Protein AF-A0A3B9CSW8-F1 (afdb_monomer_lite)

Secondary structure (DSSP, 8-state):
---EEEEEETTTTEEEEEETT-SSEEEEEEGGGGGSSEEEEEEEETTTEEEEEEEEPPPPHHHHTTS---

Sequence (70 aa):
MVPITGAVDKESQRVAWRIGDSKTVVYEAGMADLTKQELTILVHFGKDQTQQWQLVRLEDPETDEKSPKE

Structure (mmCIF, N/CA/C/O backbone):
data_AF-A0A3B9CSW8-F1
#
_entry.id   AF-A0A3B9CSW8-F1
#
loop_
_atom_site.group_PDB
_atom_site.id
_atom_site.type_symbol
_atom_site.label_atom_id
_atom_site.label_alt_id
_atom_site.label_comp_id
_atom_site.label_asym_id
_atom_site.label_entity_id
_atom_site.label_seq_id
_atom_site.pdbx_PDB_ins_code
_atom_site.Cartn_x
_atom_site.Cartn_y
_atom_site.Cartn_z
_atom_site.occupancy
_atom_site.B_iso_or_equiv
_atom_site.auth_seq_id
_atom_site.auth_comp_id
_atom_site.auth_asym_id
_atom_site.auth_atom_id
_atom_site.pdbx_PDB_model_num
ATOM 1 N N . MET A 1 1 ? 2.755 -14.215 -14.667 1.00 75.75 1 MET A N 1
ATOM 2 C CA . MET A 1 1 ? 2.691 -12.849 -14.105 1.00 75.75 1 MET A CA 1
ATOM 3 C C . MET A 1 1 ? 1.762 -12.884 -12.902 1.00 75.75 1 MET A C 1
ATOM 5 O O . MET A 1 1 ? 0.659 -13.398 -13.040 1.00 75.75 1 MET A O 1
ATOM 9 N N . VAL A 1 2 ? 2.215 -12.437 -11.731 1.00 90.12 2 VAL A N 1
ATOM 10 C CA . VAL A 1 2 ? 1.371 -12.375 -10.525 1.00 90.12 2 VAL A CA 1
ATOM 11 C C . VAL A 1 2 ? 0.591 -11.055 -10.565 1.00 90.12 2 VAL A C 1
ATOM 13 O O . VAL A 1 2 ? 1.222 -10.018 -10.769 1.00 90.12 2 VAL A O 1
ATOM 16 N N . PRO A 1 3 ? -0.749 -11.057 -10.433 1.00 94.06 3 PRO A N 1
ATOM 17 C CA . PRO A 1 3 ? -1.531 -9.832 -10.539 1.00 94.06 3 PRO A CA 1
ATOM 18 C C . PRO A 1 3 ? -1.261 -8.897 -9.359 1.00 94.06 3 PRO A C 1
ATOM 20 O O . PRO A 1 3 ? -1.009 -9.340 -8.237 1.00 94.06 3 PRO A O 1
ATOM 23 N N . ILE A 1 4 ? -1.364 -7.595 -9.614 1.00 94.75 4 ILE A N 1
ATOM 24 C CA . ILE A 1 4 ? -1.354 -6.557 -8.584 1.00 94.75 4 ILE A CA 1
ATOM 25 C C . ILE A 1 4 ? -2.712 -5.869 -8.633 1.00 94.75 4 ILE A C 1
ATOM 27 O O . ILE A 1 4 ? -3.190 -5.491 -9.701 1.00 94.75 4 ILE A O 1
ATOM 31 N N . THR A 1 5 ? -3.369 -5.735 -7.486 1.00 96.19 5 THR A N 1
ATOM 32 C CA . THR A 1 5 ? -4.675 -5.074 -7.383 1.00 96.19 5 THR A CA 1
ATOM 33 C C . THR A 1 5 ? -4.648 -4.076 -6.243 1.00 96.19 5 THR A C 1
ATOM 35 O O . THR A 1 5 ? -4.220 -4.402 -5.139 1.00 96.19 5 THR A O 1
ATOM 38 N N . GLY A 1 6 ? -5.120 -2.862 -6.495 1.00 95.56 6 GLY A N 1
ATOM 39 C CA . GLY A 1 6 ? -5.075 -1.780 -5.524 1.00 95.56 6 GLY A CA 1
ATOM 40 C C . GLY A 1 6 ? -5.987 -0.623 -5.895 1.00 95.56 6 GLY A C 1
ATOM 41 O O . GLY A 1 6 ? -6.716 -0.684 -6.885 1.00 95.56 6 GLY A O 1
ATOM 42 N N . ALA A 1 7 ? -5.938 0.424 -5.083 1.00 97.56 7 ALA A N 1
ATOM 43 C CA . ALA A 1 7 ? -6.686 1.653 -5.283 1.00 97.56 7 ALA A CA 1
ATOM 44 C C . ALA A 1 7 ? -5.837 2.869 -4.899 1.00 97.56 7 ALA A C 1
ATOM 46 O O . ALA A 1 7 ? -4.908 2.772 -4.095 1.00 97.56 7 ALA A O 1
ATOM 47 N N . VAL A 1 8 ? -6.195 4.011 -5.484 1.00 97.62 8 VAL A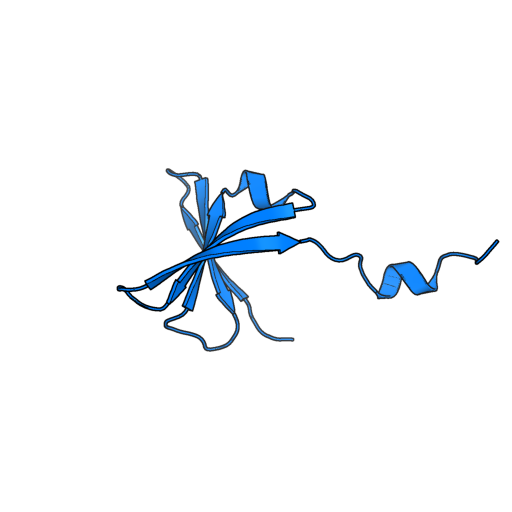 N 1
ATOM 48 C CA . VAL A 1 8 ? -5.653 5.322 -5.128 1.00 97.62 8 VAL A CA 1
ATOM 49 C C . VAL A 1 8 ? -6.728 6.075 -4.363 1.00 97.62 8 VAL A C 1
ATOM 51 O O . VAL A 1 8 ? -7.836 6.256 -4.873 1.00 97.62 8 VAL A O 1
ATOM 54 N N . ASP A 1 9 ? -6.392 6.532 -3.167 1.00 97.62 9 ASP A N 1
ATOM 55 C CA . ASP A 1 9 ? -7.179 7.537 -2.474 1.00 97.62 9 ASP A CA 1
ATOM 56 C C . ASP A 1 9 ? -6.787 8.923 -3.001 1.00 97.62 9 ASP A C 1
ATOM 58 O O . ASP A 1 9 ? -5.648 9.374 -2.859 1.00 97.62 9 ASP A O 1
ATOM 62 N N . LYS A 1 10 ? -7.744 9.592 -3.648 1.00 96.00 10 LYS A N 1
ATOM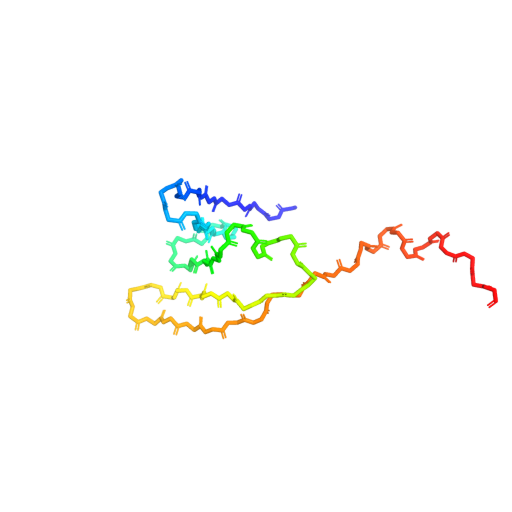 63 C CA . LYS A 1 10 ? -7.531 10.888 -4.300 1.00 96.00 10 LYS A CA 1
ATOM 64 C C . LYS A 1 10 ? -7.403 12.035 -3.305 1.00 96.00 10 LYS A C 1
ATOM 66 O O . LYS A 1 10 ? -6.768 13.030 -3.644 1.00 96.00 10 LYS A O 1
ATOM 71 N N . GLU A 1 11 ? -7.994 11.916 -2.121 1.00 97.25 11 GLU A N 1
ATOM 72 C CA . GLU A 1 11 ? -7.954 12.981 -1.119 1.00 97.25 11 GLU A CA 1
ATOM 73 C C . GLU A 1 11 ? -6.598 12.993 -0.418 1.00 97.25 11 GLU A C 1
ATOM 75 O O . GLU A 1 11 ? -5.922 14.019 -0.386 1.00 97.25 11 GLU A O 1
ATOM 80 N N . SER A 1 12 ? -6.163 11.830 0.073 1.00 96.69 12 SER A N 1
ATOM 81 C CA . SER A 1 12 ? -4.889 11.695 0.785 1.00 96.69 12 SER A CA 1
ATOM 82 C C . SER A 1 12 ? -3.676 11.472 -0.127 1.00 96.69 12 SER A C 1
ATOM 84 O O . SER A 1 12 ? -2.542 11.502 0.351 1.00 96.69 12 SER A O 1
ATOM 86 N N . GLN A 1 13 ? -3.891 11.251 -1.431 1.00 97.44 13 GLN A N 1
ATOM 87 C CA . GLN A 1 13 ? -2.847 10.915 -2.412 1.00 97.44 13 GLN A CA 1
ATOM 88 C C . GLN A 1 13 ? -2.028 9.674 -2.006 1.00 97.44 13 GLN A C 1
ATOM 90 O O . GLN A 1 13 ? -0.810 9.598 -2.209 1.00 97.44 13 GLN A O 1
ATOM 95 N N . ARG A 1 14 ? -2.708 8.677 -1.428 1.00 97.75 14 ARG A N 1
ATOM 96 C CA . ARG A 1 14 ? -2.125 7.397 -1.006 1.00 97.75 14 ARG A CA 1
ATOM 97 C C . ARG A 1 14 ? -2.540 6.275 -1.943 1.00 97.75 14 ARG A C 1
ATOM 99 O O . ARG A 1 14 ? -3.643 6.268 -2.487 1.00 97.75 14 ARG A O 1
ATOM 106 N N . VAL A 1 15 ? -1.650 5.307 -2.113 1.00 98.19 15 VAL A N 1
ATOM 107 C CA . VAL A 1 15 ? -1.897 4.101 -2.905 1.00 98.19 15 VAL A CA 1
ATOM 108 C C . VAL A 1 15 ? -1.797 2.902 -1.985 1.00 98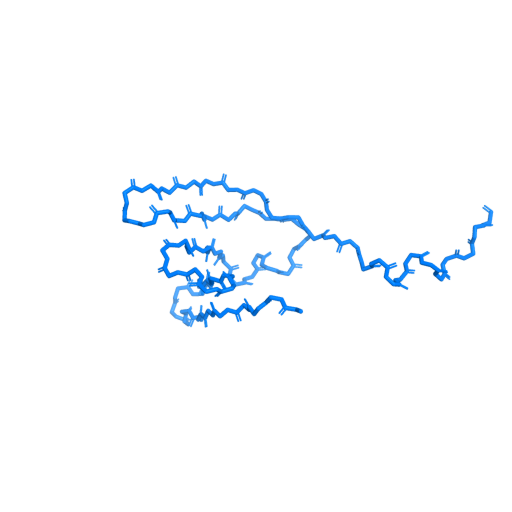.19 15 VAL A C 1
ATOM 110 O O . VAL A 1 15 ? -0.803 2.769 -1.274 1.00 98.19 15 VAL A O 1
ATOM 113 N N . ALA A 1 16 ? -2.801 2.029 -2.035 1.00 97.56 16 ALA A N 1
ATOM 114 C CA . ALA A 1 16 ? -2.800 0.757 -1.328 1.00 97.56 16 ALA A CA 1
ATOM 115 C C . ALA A 1 16 ? -3.004 -0.395 -2.318 1.00 97.56 16 ALA A C 1
ATOM 117 O O . ALA A 1 16 ? -3.918 -0.348 -3.145 1.00 97.56 16 ALA A O 1
ATOM 118 N N . TRP A 1 17 ? -2.171 -1.433 -2.251 1.00 97.50 17 TRP A N 1
ATOM 119 C CA . TRP A 1 17 ? -2.230 -2.568 -3.176 1.00 97.50 17 TRP A CA 1
ATOM 120 C C . TRP A 1 17 ? -1.935 -3.909 -2.507 1.00 97.50 17 TRP A C 1
ATOM 122 O O . TRP A 1 17 ? -1.448 -3.992 -1.382 1.00 97.50 17 TRP A O 1
ATOM 132 N N . ARG A 1 18 ? -2.272 -4.983 -3.221 1.00 97.19 18 ARG A N 1
ATOM 133 C CA . ARG A 1 18 ? -2.070 -6.384 -2.849 1.00 97.19 18 ARG A CA 1
ATOM 134 C C . ARG A 1 18 ? -1.488 -7.135 -4.041 1.00 97.19 18 ARG A C 1
ATOM 136 O O . ARG A 1 18 ? -1.722 -6.754 -5.189 1.00 97.19 18 ARG A O 1
ATOM 143 N N . ILE A 1 19 ? -0.730 -8.187 -3.756 1.00 95.50 19 ILE A N 1
ATOM 144 C CA . ILE A 1 19 ? -0.044 -9.010 -4.756 1.00 95.50 19 ILE A CA 1
ATOM 145 C C . ILE A 1 19 ? -0.654 -10.415 -4.734 1.00 95.50 19 ILE A C 1
ATOM 147 O O . ILE A 1 19 ? -0.811 -11.012 -3.666 1.00 95.50 19 ILE A O 1
ATOM 151 N N . GLY A 1 20 ? -0.993 -10.939 -5.912 1.00 94.06 20 GLY A N 1
ATOM 152 C CA . GLY A 1 20 ? -1.618 -12.248 -6.077 1.00 94.06 20 GLY A CA 1
ATOM 153 C C . GLY A 1 20 ? -2.982 -12.333 -5.392 1.00 94.06 20 GLY A C 1
ATOM 154 O O . GLY A 1 20 ? -3.730 -11.359 -5.332 1.00 94.06 20 GLY A O 1
ATOM 155 N N . ASP A 1 21 ? -3.279 -13.500 -4.826 1.00 91.94 21 AS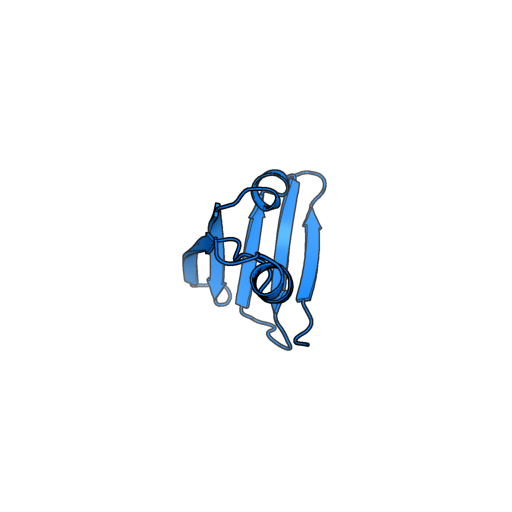P A N 1
ATOM 156 C CA . ASP A 1 21 ? -4.547 -13.769 -4.138 1.00 91.94 21 ASP A CA 1
ATOM 157 C C . ASP A 1 21 ? -4.551 -13.326 -2.665 1.00 91.94 21 ASP A C 1
ATOM 159 O O . ASP A 1 21 ? -5.497 -13.618 -1.924 1.00 91.94 21 ASP A O 1
ATOM 163 N N . SER A 1 22 ? -3.505 -12.622 -2.211 1.00 89.88 22 SER A N 1
ATOM 164 C CA . SER A 1 22 ? -3.421 -12.146 -0.831 1.00 89.88 22 SER A CA 1
ATOM 165 C C . SER A 1 22 ? -4.595 -11.220 -0.510 1.00 89.88 22 SER A C 1
ATOM 167 O O . SER A 1 22 ? -4.833 -10.202 -1.169 1.00 89.88 22 SER A O 1
ATOM 169 N N . LYS A 1 23 ? -5.351 -11.578 0.532 1.00 87.06 23 LYS A N 1
ATOM 170 C CA . LYS A 1 23 ? -6.467 -10.772 1.053 1.00 87.06 23 LYS A CA 1
ATOM 171 C C . LYS A 1 23 ? -6.105 -10.002 2.318 1.00 87.06 23 LYS A C 1
ATOM 173 O O . LYS A 1 23 ? -6.846 -9.104 2.699 1.00 87.06 23 LYS A O 1
ATOM 178 N N . THR A 1 24 ? -5.002 -10.363 2.967 1.00 92.50 24 THR A N 1
ATOM 179 C CA . THR A 1 24 ? -4.652 -9.889 4.313 1.00 92.50 24 THR A CA 1
ATOM 180 C C . THR A 1 24 ? -3.397 -9.031 4.347 1.00 92.50 24 THR A C 1
ATOM 182 O O . THR A 1 24 ? -3.263 -8.234 5.271 1.00 92.50 24 THR A O 1
ATOM 185 N N . VAL A 1 25 ? -2.499 -9.171 3.365 1.00 96.81 25 VAL A N 1
ATOM 186 C CA . VAL A 1 25 ? -1.287 -8.349 3.272 1.00 96.81 25 VAL A CA 1
ATOM 187 C C . VAL A 1 25 ? -1.544 -7.183 2.331 1.00 96.81 25 VAL A C 1
ATOM 189 O O . VAL A 1 25 ? -1.823 -7.413 1.155 1.00 96.81 25 VAL A O 1
ATOM 192 N N . VAL A 1 26 ? -1.458 -5.958 2.847 1.00 97.56 26 VAL A N 1
ATOM 193 C CA . VAL A 1 26 ? -1.656 -4.710 2.095 1.00 97.56 26 VAL A CA 1
ATOM 194 C C . VAL A 1 26 ? -0.378 -3.885 2.139 1.00 97.56 26 VAL A C 1
ATOM 196 O O . VAL A 1 26 ? 0.204 -3.696 3.202 1.00 97.56 26 VAL A O 1
ATOM 199 N N . TYR A 1 27 ? 0.035 -3.379 0.986 1.00 97.88 27 TYR A N 1
ATOM 200 C CA . TYR A 1 27 ? 1.163 -2.469 0.832 1.00 97.88 27 TYR A CA 1
ATOM 201 C C . TYR A 1 27 ? 0.633 -1.055 0.629 1.00 97.88 27 TYR A C 1
ATOM 203 O O . TYR A 1 27 ? -0.327 -0.880 -0.120 1.00 97.88 27 TYR A O 1
ATOM 211 N N . GLU A 1 28 ? 1.247 -0.065 1.267 1.00 98.00 28 GLU A N 1
ATOM 212 C CA . GLU A 1 28 ? 0.802 1.327 1.228 1.00 98.00 28 GLU A CA 1
ATOM 213 C C . GLU A 1 28 ? 1.980 2.291 1.024 1.00 98.00 28 GLU A C 1
ATOM 215 O O . GLU A 1 28 ? 3.018 2.184 1.682 1.00 98.00 28 GLU A O 1
ATOM 220 N N . ALA A 1 29 ? 1.803 3.273 0.137 1.00 98.19 29 ALA A N 1
ATOM 221 C CA . ALA A 1 29 ? 2.786 4.321 -0.149 1.00 98.19 29 ALA A CA 1
ATOM 222 C C . ALA A 1 29 ? 2.114 5.649 -0.539 1.00 98.19 29 ALA A C 1
ATOM 224 O O . ALA A 1 29 ? 0.908 5.703 -0.793 1.00 98.19 29 ALA A O 1
ATOM 225 N N . GLY A 1 30 ? 2.887 6.736 -0.577 1.00 97.19 30 GLY A N 1
ATOM 226 C CA . GLY A 1 30 ? 2.469 7.982 -1.224 1.00 97.19 30 GLY A CA 1
ATOM 227 C C . GLY A 1 30 ? 2.524 7.851 -2.747 1.00 97.19 30 GLY A C 1
ATOM 228 O O . GLY A 1 30 ? 3.467 7.273 -3.286 1.00 97.19 30 GLY A O 1
ATOM 229 N N . MET A 1 31 ? 1.536 8.397 -3.463 1.00 96.06 31 MET A N 1
ATOM 230 C CA . MET A 1 31 ? 1.472 8.294 -4.930 1.00 96.06 31 MET A CA 1
ATOM 231 C C . MET A 1 31 ? 2.706 8.902 -5.611 1.00 96.06 31 MET A C 1
ATOM 233 O O . MET A 1 31 ? 3.258 8.304 -6.532 1.00 96.06 31 MET A O 1
ATOM 237 N N . ALA A 1 32 ? 3.169 10.058 -5.131 1.00 95.12 32 ALA A N 1
ATOM 238 C CA . ALA A 1 32 ? 4.359 10.718 -5.664 1.00 95.12 32 ALA A CA 1
ATOM 239 C C . ALA A 1 32 ? 5.660 9.943 -5.381 1.00 95.12 32 ALA A C 1
ATOM 241 O O . ALA A 1 32 ? 6.624 10.071 -6.128 1.00 95.12 32 ALA A O 1
ATOM 242 N N . ASP A 1 33 ? 5.707 9.123 -4.328 1.00 94.50 33 ASP A N 1
ATOM 243 C CA . ASP A 1 33 ? 6.917 8.376 -3.973 1.00 94.50 33 ASP A CA 1
ATOM 244 C C . ASP A 1 33 ? 7.155 7.181 -4.902 1.00 94.50 33 ASP A C 1
ATOM 246 O O . ASP A 1 33 ? 8.300 6.789 -5.110 1.00 94.50 33 ASP A O 1
ATOM 250 N N . LEU A 1 34 ? 6.104 6.639 -5.527 1.00 95.06 34 LEU A N 1
ATOM 251 C CA . LEU A 1 34 ? 6.208 5.492 -6.440 1.00 95.06 34 LEU A CA 1
ATOM 252 C C . LEU A 1 3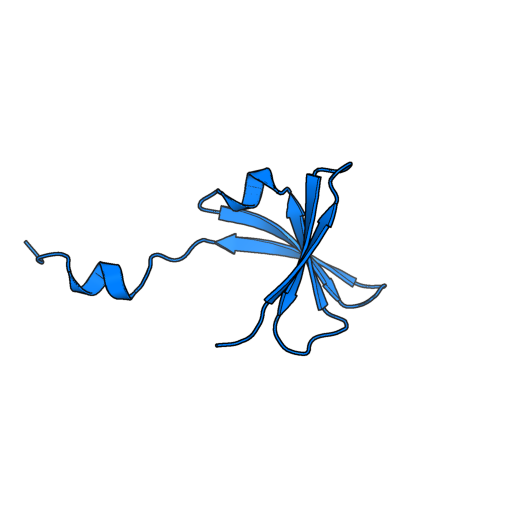4 ? 6.998 5.792 -7.725 1.00 95.06 34 LEU A C 1
ATOM 254 O O . LEU A 1 34 ? 7.376 4.866 -8.445 1.00 95.06 34 LEU A O 1
ATOM 258 N N . THR A 1 35 ? 7.279 7.062 -8.026 1.00 94.31 35 THR A N 1
ATOM 259 C CA . THR A 1 35 ? 8.136 7.450 -9.156 1.00 94.31 35 THR A CA 1
ATOM 260 C C . THR A 1 35 ? 9.622 7.477 -8.798 1.00 94.31 35 THR A C 1
ATOM 262 O O . THR A 1 35 ? 10.453 7.674 -9.681 1.00 94.31 35 THR A O 1
ATOM 265 N N . LYS A 1 36 ? 9.978 7.306 -7.520 1.00 95.81 36 LYS A N 1
ATOM 266 C CA . LYS A 1 36 ? 11.369 7.305 -7.056 1.00 95.81 36 LYS A CA 1
ATOM 267 C C . LYS A 1 36 ? 12.051 5.968 -7.361 1.00 95.81 36 LYS A C 1
ATOM 269 O O . LYS A 1 36 ? 11.401 4.962 -7.654 1.00 95.81 36 LYS A O 1
ATOM 274 N N . GLN A 1 37 ? 13.383 5.986 -7.310 1.00 95.50 37 GLN A N 1
ATOM 275 C CA . GLN A 1 37 ? 14.207 4.776 -7.415 1.00 95.50 37 GLN A CA 1
ATOM 276 C C . GLN A 1 37 ? 14.104 3.918 -6.154 1.00 95.50 37 GLN A C 1
ATOM 278 O O . GLN A 1 37 ? 14.124 2.696 -6.226 1.00 95.50 37 GLN A O 1
ATOM 283 N N . GLU A 1 38 ? 13.917 4.556 -5.004 1.00 96.31 38 GLU A N 1
ATOM 284 C CA . GLU A 1 38 ? 13.661 3.887 -3.741 1.00 96.31 38 GLU A CA 1
ATOM 285 C C . GLU A 1 38 ? 12.695 4.705 -2.881 1.00 96.31 38 GLU A C 1
ATOM 287 O O . GLU A 1 38 ? 12.655 5.938 -2.959 1.00 96.31 38 GLU A O 1
ATOM 292 N N . LEU A 1 39 ? 11.894 4.013 -2.075 1.00 97.31 39 LEU A N 1
ATOM 293 C CA . LEU A 1 39 ? 10.998 4.620 -1.097 1.00 97.31 39 LEU A CA 1
ATOM 294 C C . LEU A 1 39 ? 10.757 3.690 0.092 1.00 97.31 39 LEU A C 1
ATOM 296 O O . LEU A 1 39 ? 10.850 2.469 -0.024 1.00 97.31 39 LEU A O 1
ATOM 300 N N . THR A 1 40 ? 10.373 4.271 1.223 1.00 97.62 40 THR A N 1
ATOM 301 C CA . THR A 1 40 ? 9.832 3.510 2.352 1.00 97.62 40 THR A CA 1
ATOM 302 C C . THR A 1 40 ? 8.333 3.313 2.157 1.00 97.62 40 THR A C 1
ATOM 304 O O . THR A 1 40 ? 7.606 4.271 1.896 1.00 97.62 40 THR A O 1
ATOM 307 N N . ILE A 1 41 ? 7.866 2.080 2.319 1.00 98.19 41 ILE A N 1
ATOM 308 C CA . ILE A 1 41 ? 6.451 1.707 2.267 1.00 98.19 41 ILE A CA 1
ATOM 309 C C . ILE A 1 41 ? 6.001 1.123 3.605 1.00 98.19 41 ILE A C 1
ATOM 311 O O . ILE A 1 41 ? 6.819 0.646 4.397 1.00 98.19 41 ILE A O 1
ATOM 315 N N . LEU A 1 42 ? 4.692 1.128 3.840 1.00 98.19 42 LEU A N 1
ATOM 316 C CA . LEU A 1 42 ? 4.079 0.375 4.929 1.00 98.19 42 LEU A CA 1
ATOM 317 C C . LEU A 1 42 ? 3.563 -0.963 4.403 1.00 98.19 42 LEU A C 1
ATOM 319 O O . LEU A 1 42 ? 2.987 -1.038 3.318 1.00 98.19 42 LEU A O 1
ATOM 323 N N . VAL A 1 43 ? 3.764 -2.016 5.186 1.00 98.00 43 VAL A N 1
ATOM 324 C CA . VAL A 1 43 ? 3.231 -3.353 4.928 1.00 98.00 43 VAL A CA 1
ATOM 325 C C . VAL A 1 43 ? 2.359 -3.749 6.104 1.00 98.00 43 VAL A C 1
ATOM 327 O O . VAL A 1 43 ? 2.846 -3.932 7.220 1.00 98.00 43 VAL A O 1
ATOM 330 N N . HIS A 1 44 ? 1.066 -3.875 5.851 1.00 97.69 44 HIS A N 1
ATOM 331 C CA . HIS A 1 44 ? 0.059 -4.252 6.829 1.00 97.69 44 HIS A CA 1
ATOM 332 C C . HIS A 1 44 ? -0.198 -5.756 6.733 1.00 97.69 44 HIS A C 1
ATOM 334 O O . HIS A 1 44 ? -0.641 -6.247 5.696 1.00 97.69 44 HIS A O 1
ATOM 340 N N . PHE A 1 45 ? 0.066 -6.484 7.814 1.00 96.19 45 PHE A N 1
ATOM 341 C CA . PHE A 1 45 ? -0.233 -7.903 7.981 1.00 96.19 45 PHE A CA 1
ATOM 342 C C . PHE A 1 45 ? -1.507 -8.040 8.819 1.00 96.19 45 PHE A C 1
ATOM 344 O O . PHE A 1 45 ? -1.466 -8.140 10.046 1.00 96.19 45 PHE A O 1
ATOM 351 N N . GLY A 1 46 ? -2.663 -8.014 8.155 1.00 92.56 46 GLY A N 1
ATOM 352 C CA . GLY A 1 46 ? -3.947 -7.952 8.849 1.00 92.56 46 GLY A CA 1
ATOM 353 C C . GLY A 1 46 ? -4.134 -6.623 9.589 1.00 92.56 46 GLY A C 1
ATOM 354 O O . GLY A 1 46 ? -3.673 -5.581 9.130 1.00 92.56 46 GLY A O 1
ATOM 355 N N . LYS A 1 47 ? -4.855 -6.648 10.714 1.00 90.88 47 LYS A N 1
ATOM 356 C CA . LYS A 1 47 ? -5.200 -5.433 11.476 1.00 90.88 47 LYS A CA 1
ATOM 357 C C . LYS A 1 47 ? -4.166 -5.055 12.534 1.00 90.88 47 LYS A C 1
ATOM 359 O O . LYS A 1 47 ? -4.120 -3.902 12.945 1.00 90.88 47 LYS A O 1
ATOM 364 N N . ASP A 1 48 ? -3.361 -6.020 12.962 1.00 93.00 48 ASP A N 1
ATOM 365 C CA . ASP A 1 48 ? -2.626 -5.917 14.225 1.00 93.00 48 ASP A CA 1
ATOM 366 C C . ASP A 1 48 ? -1.135 -5.644 14.027 1.00 93.00 48 ASP A C 1
ATOM 368 O O . ASP A 1 48 ? -0.443 -5.235 14.957 1.00 93.00 48 ASP A O 1
ATOM 372 N N . GLN A 1 49 ? -0.624 -5.849 12.812 1.00 97.00 49 GLN A N 1
ATOM 373 C CA . GLN A 1 49 ? 0.798 -5.743 12.533 1.00 97.00 49 GLN A CA 1
ATOM 374 C C . GLN A 1 49 ? 1.042 -4.888 11.295 1.00 97.00 49 GLN A C 1
ATOM 376 O O . GLN A 1 49 ? 0.549 -5.175 10.210 1.00 97.00 49 GLN A O 1
ATOM 381 N N . THR A 1 50 ? 1.849 -3.843 11.459 1.00 98.06 50 THR A N 1
ATOM 382 C CA . THR A 1 50 ? 2.354 -3.014 10.360 1.00 98.06 50 THR A CA 1
ATOM 383 C C . THR A 1 50 ? 3.870 -2.937 10.455 1.00 98.06 50 THR A C 1
ATOM 385 O O . THR A 1 50 ? 4.421 -2.799 11.545 1.00 98.06 50 THR A O 1
ATOM 388 N N . GLN A 1 51 ? 4.547 -3.042 9.317 1.00 98.25 51 GLN A N 1
ATOM 389 C CA . GLN A 1 51 ? 5.997 -2.922 9.206 1.00 98.25 51 GLN A CA 1
ATOM 390 C C . GLN A 1 51 ? 6.371 -1.855 8.181 1.00 98.25 51 GLN A C 1
ATOM 392 O O . GLN A 1 51 ? 5.610 -1.585 7.256 1.00 98.25 51 GLN A O 1
ATOM 397 N N . GLN A 1 52 ? 7.560 -1.274 8.335 1.00 98.19 52 GLN A N 1
ATOM 398 C CA . GLN A 1 52 ? 8.159 -0.397 7.333 1.00 98.19 52 GLN A CA 1
ATOM 399 C C . GLN A 1 52 ? 9.163 -1.183 6.507 1.00 98.19 52 GLN A C 1
ATOM 401 O O . GLN A 1 52 ? 10.047 -1.831 7.067 1.00 98.19 52 GLN A O 1
ATOM 406 N N . TRP A 1 53 ? 8.998 -1.162 5.192 1.00 98.25 53 TRP A N 1
ATOM 407 C CA . TRP A 1 53 ? 9.870 -1.857 4.249 1.00 98.25 53 TRP A CA 1
ATOM 408 C C . TRP A 1 53 ? 10.454 -0.847 3.262 1.00 98.25 53 TRP A C 1
ATOM 410 O O . TRP A 1 53 ? 9.836 0.180 2.987 1.00 98.25 53 TRP A O 1
ATOM 420 N N . GLN A 1 54 ? 11.627 -1.145 2.707 1.00 97.81 54 GLN A N 1
ATOM 421 C CA . GLN A 1 54 ? 12.198 -0.378 1.601 1.00 97.81 54 GLN A CA 1
ATOM 422 C C . GLN A 1 54 ? 11.794 -1.033 0.279 1.00 97.81 54 GLN A C 1
ATOM 424 O O . GLN A 1 54 ? 11.994 -2.232 0.084 1.00 97.81 54 GLN A O 1
ATOM 429 N N . LEU A 1 55 ? 11.213 -0.247 -0.621 1.00 96.81 55 LEU A N 1
ATOM 430 C CA . LEU A 1 55 ? 10.880 -0.650 -1.978 1.00 96.81 55 LEU A CA 1
ATOM 431 C C . LEU A 1 55 ? 11.908 -0.035 -2.922 1.00 96.81 55 LEU A C 1
ATOM 433 O O . LEU A 1 55 ? 11.984 1.187 -3.034 1.00 96.81 55 LEU A O 1
ATOM 437 N N . VAL A 1 56 ? 12.688 -0.886 -3.582 1.00 96.00 56 VAL A N 1
ATOM 438 C CA . VAL A 1 56 ? 13.742 -0.487 -4.521 1.00 96.00 56 VAL A CA 1
ATOM 439 C C . VAL A 1 56 ? 13.318 -0.870 -5.933 1.00 96.00 56 VAL A C 1
ATOM 441 O O . VAL A 1 56 ? 12.847 -1.986 -6.170 1.00 96.00 56 VAL A O 1
ATOM 444 N N . ARG A 1 57 ? 13.467 0.061 -6.873 1.00 93.00 57 ARG A N 1
ATOM 445 C CA . ARG A 1 57 ? 13.261 -0.169 -8.299 1.00 93.00 57 ARG A CA 1
ATOM 446 C C . ARG A 1 57 ? 14.457 -0.938 -8.843 1.00 93.00 57 ARG A C 1
ATOM 448 O O . ARG A 1 57 ? 15.582 -0.456 -8.792 1.00 93.00 57 ARG A O 1
ATOM 455 N N . LEU A 1 58 ? 14.194 -2.1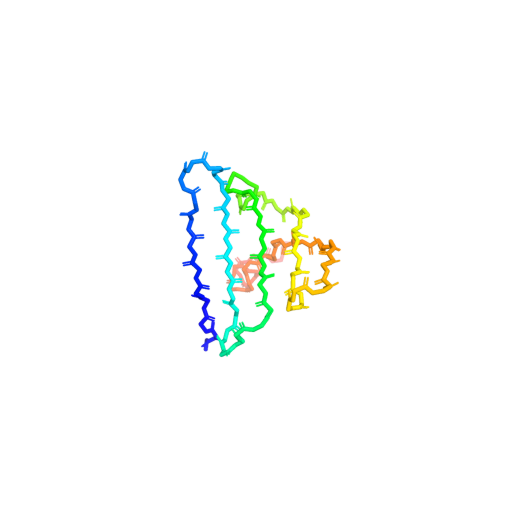33 -9.356 1.00 91.00 58 LEU A N 1
ATOM 456 C CA . LEU A 1 58 ? 15.190 -2.897 -10.095 1.00 91.00 58 LEU A CA 1
ATOM 457 C C . LEU A 1 58 ? 15.226 -2.413 -11.544 1.00 91.00 58 LEU A C 1
ATOM 459 O O . LEU A 1 58 ? 14.191 -2.024 -12.097 1.00 91.00 58 LEU A O 1
ATOM 463 N N . GLU A 1 59 ? 16.415 -2.433 -12.135 1.00 87.50 59 GLU A N 1
ATOM 464 C CA . GLU A 1 59 ? 16.582 -2.222 -13.569 1.00 87.50 59 GLU A CA 1
ATOM 465 C C . GLU A 1 59 ? 15.902 -3.355 -14.339 1.00 87.50 59 GLU A C 1
ATOM 467 O O . GLU A 1 59 ? 15.793 -4.486 -13.854 1.00 87.50 59 GLU A O 1
ATOM 472 N N . ASP A 1 60 ? 15.379 -3.028 -15.517 1.00 82.44 60 ASP A N 1
ATOM 473 C CA . ASP A 1 60 ? 14.701 -4.012 -16.347 1.00 82.44 60 ASP A CA 1
ATOM 474 C C . ASP A 1 60 ? 15.739 -5.014 -16.882 1.00 82.44 60 ASP A C 1
ATOM 476 O O . ASP A 1 60 ? 16.656 -4.602 -17.603 1.00 82.44 60 ASP A O 1
ATOM 480 N N . PRO A 1 61 ? 15.619 -6.315 -16.554 1.00 74.62 61 PRO A N 1
ATOM 481 C CA . PRO A 1 61 ? 16.597 -7.315 -16.965 1.00 74.62 61 PRO A CA 1
ATOM 482 C C . PRO A 1 61 ? 16.724 -7.442 -18.490 1.00 74.62 61 PRO A C 1
ATOM 484 O O . PRO A 1 61 ? 17.784 -7.832 -18.970 1.00 74.62 61 PRO A O 1
ATOM 487 N N . GLU A 1 62 ? 15.701 -7.076 -19.273 1.00 69.81 62 GLU A N 1
ATOM 488 C CA . GLU A 1 62 ? 15.773 -7.110 -20.744 1.00 69.81 62 GLU A CA 1
ATOM 489 C C . GLU A 1 62 ? 16.554 -5.922 -21.338 1.00 69.81 62 GLU A C 1
ATOM 491 O O . GLU A 1 62 ? 16.965 -5.955 -22.501 1.00 69.81 62 GLU A O 1
ATOM 496 N N . THR A 1 63 ? 16.779 -4.865 -20.551 1.00 59.62 63 THR A N 1
ATOM 497 C CA . THR A 1 63 ? 17.558 -3.692 -20.982 1.00 59.62 63 THR A CA 1
ATOM 498 C C . THR A 1 63 ? 19.063 -3.908 -20.780 1.00 59.62 63 THR A C 1
ATOM 500 O O . THR A 1 63 ? 19.863 -3.344 -21.526 1.00 59.62 63 THR A O 1
ATOM 503 N N . ASP A 1 64 ? 19.454 -4.780 -19.846 1.00 54.06 64 ASP A N 1
ATOM 504 C CA . ASP A 1 64 ? 20.858 -5.068 -19.516 1.00 54.06 64 ASP A CA 1
ATOM 505 C C . ASP A 1 64 ? 21.557 -5.939 -20.587 1.00 54.06 64 ASP A C 1
ATOM 507 O O . ASP A 1 64 ? 22.735 -5.754 -20.890 1.00 54.06 64 ASP A O 1
ATOM 511 N N . GLU A 1 65 ? 20.819 -6.809 -21.292 1.00 55.81 65 GLU A N 1
ATOM 512 C CA . GLU A 1 65 ? 21.369 -7.618 -22.400 1.00 55.81 65 GLU A CA 1
ATOM 513 C C . GLU A 1 65 ? 21.750 -6.806 -23.657 1.00 55.81 65 GLU A C 1
ATOM 515 O O . GLU A 1 65 ? 22.392 -7.343 -24.564 1.00 55.81 65 GLU A O 1
ATOM 520 N N . LYS A 1 66 ? 21.381 -5.519 -23.748 1.00 52.34 66 LYS A N 1
ATOM 521 C CA . LYS A 1 66 ? 21.665 -4.674 -24.926 1.00 52.34 66 LYS A CA 1
ATOM 522 C C . LYS A 1 66 ? 22.782 -3.653 -24.740 1.00 52.34 66 LYS A C 1
ATOM 524 O O . LYS A 1 66 ? 23.036 -2.894 -25.675 1.00 52.34 66 LYS A O 1
ATOM 529 N N . SER A 1 67 ? 23.476 -3.647 -23.607 1.00 51.91 67 SER A N 1
ATOM 530 C CA . SER A 1 67 ? 24.666 -2.812 -23.427 1.00 51.91 67 SER A CA 1
ATOM 531 C C . SER A 1 67 ? 25.890 -3.509 -24.038 1.00 51.91 67 SER A C 1
ATOM 533 O O . SER A 1 67 ? 26.271 -4.581 -23.561 1.00 51.91 67 SER A O 1
ATOM 535 N N . PRO A 1 68 ? 26.542 -2.957 -25.084 1.00 54.84 68 PRO A N 1
ATOM 536 C CA . PRO A 1 68 ? 27.854 -3.436 -25.489 1.00 54.84 68 PRO A CA 1
ATOM 537 C C . PRO A 1 68 ? 28.802 -3.290 -24.301 1.00 54.84 68 PRO A C 1
ATOM 539 O O . PRO A 1 68 ? 28.968 -2.205 -23.749 1.00 54.84 68 PRO A O 1
ATOM 542 N N . LYS A 1 69 ? 29.394 -4.406 -23.889 1.00 57.22 69 LYS A N 1
ATOM 543 C CA . LYS A 1 69 ? 30.481 -4.422 -22.920 1.00 57.22 69 LYS A CA 1
ATOM 544 C C . LYS A 1 69 ? 31.718 -3.861 -23.628 1.00 57.22 69 LYS A C 1
ATOM 546 O O . LYS A 1 69 ? 32.379 -4.606 -24.350 1.00 57.22 69 LYS A O 1
ATOM 551 N N . GLU A 1 70 ? 31.934 -2.552 -23.515 1.00 52.41 70 GLU A N 1
ATOM 552 C CA . GLU A 1 70 ? 33.164 -1.873 -23.959 1.00 52.41 70 GLU A CA 1
ATOM 553 C C . GLU A 1 70 ? 34.336 -2.139 -23.005 1.00 52.41 70 GLU A C 1
ATOM 555 O O . GLU A 1 70 ? 34.111 -2.206 -21.772 1.00 52.41 70 GLU A O 1
#

Radius of gyration: 15.25 Å; chains: 1; bounding box: 41×27×40 Å

pLDDT: mean 89.87, std 13.73, range [51.91, 98.25]

Foldseek 3Di:
DWDKDWDADPVQQKIWIDTHPDPFWIKIDHNVCVVDQKDWIWIGRHDPDIDIDMDGDDDDPVVVVPDPPD